Protein AF-A0A914RUJ2-F1 (afdb_monomer)

Mean predicted aligned error: 18.83 Å

Solvent-accessible surface area (backbone atoms only — not comparable to full-atom values): 8548 Å² total; per-residue (Å²): 115,78,78,38,79,86,40,56,86,74,53,63,66,69,44,47,75,70,64,69,55,82,69,97,70,78,81,88,70,91,53,103,80,60,57,89,90,53,6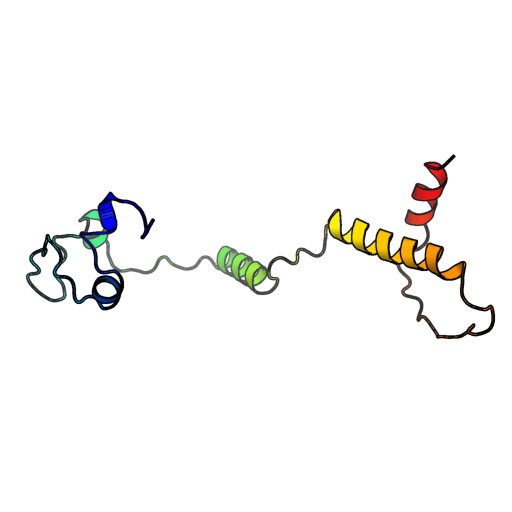4,60,80,66,71,72,46,76,96,65,78,82,79,86,56,69,69,62,49,51,55,50,50,50,48,63,74,47,59,94,56,72,92,82,63,86,47,74,65,54,53,48,51,51,47,50,56,50,49,51,55,65,61,54,64,77,78,64,75,100,76,78,85,84,75,87,76,79,80,78,85,83,81,81,65,73,68,63,60,60,56,63,72,72,74,117

pLDDT: mean 70.8, std 20.67, range [36.12, 97.12]

Foldseek 3Di:
DCPDPVNVPPDDPVCVVVVNDDDPDDDDDPDPPGCPPPDVVVVVDDPDDDDDDVVVVVVVVVCVVCPPCPPPDCDVVNVVVVVVVVVCVVVVVVDDDPPPPDDDDDDPPDDPDVVVVVVVVPPD

Radius of gyration: 31.95 Å; Cα contacts (8 Å, |Δi|>4): 15; chains: 1; bounding box: 69×37×71 Å

Sequence (124 aa):
MKTHAFFRNSIDWELLEARQVVPPYNPSVANDRDLQHFDTTFTDEAPTLTPDDPSVMEASLYSLSYGDSTPHLCTIQDAVRCWTRFVFH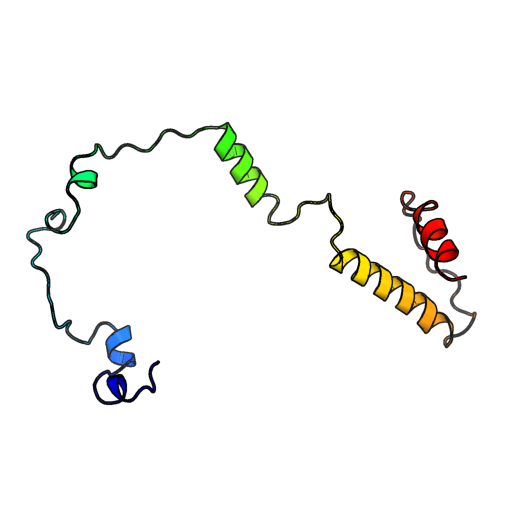LLFESHLDRRIAKARVKKVDGCNEAFMSFILLRCS

Organism: Parascaris equorum (NCBI:txid6256)

Secondary structure (DSSP, 8-state):
-TTSHHHHTT--HHHHHTT-SPPS------STT--TTS-HHHHSS---PPPP-HHHHHHHHHHHHTTT--TT---HHHHHHHHHHHHHHHHHTTSS-TT---------TTS-SHHHHHHHTT--

InterPro domains:
  IPR000961 AGC-kinase, C-terminal [PS51285] (9-124)
  IPR000961 AGC-kinase, C-terminal [SM00133] (9-68)
  IPR017892 Protein kinase, C-terminal [PF00433] (29-59)

Structure (mmCIF, N/CA/C/O backbone):
data_AF-A0A914RUJ2-F1
#
_entry.id   AF-A0A914RUJ2-F1
#
loop_
_atom_site.group_PDB
_atom_site.id
_atom_site.type_symbol
_atom_site.label_atom_id
_atom_site.label_alt_id
_atom_site.label_comp_id
_atom_site.label_asym_id
_atom_site.label_entity_id
_atom_site.label_seq_id
_atom_site.pdbx_PDB_ins_code
_atom_site.Cartn_x
_atom_site.Cartn_y
_atom_site.Cartn_z
_atom_site.occupancy
_atom_site.B_iso_or_equiv
_atom_site.auth_seq_id
_atom_site.auth_comp_id
_atom_site.auth_asym_id
_atom_site.auth_atom_id
_atom_site.pdbx_PDB_model_num
ATOM 1 N N . MET A 1 1 ? -5.641 4.398 20.407 1.00 79.06 1 MET A N 1
ATOM 2 C CA . MET A 1 1 ? -6.289 4.592 19.088 1.00 79.06 1 MET A CA 1
ATOM 3 C C . MET A 1 1 ? -7.718 4.050 19.071 1.00 79.06 1 MET A C 1
ATOM 5 O O . MET A 1 1 ? -8.621 4.865 18.962 1.00 79.06 1 MET A O 1
ATOM 9 N N . LYS A 1 2 ? -7.953 2.743 19.293 1.00 86.75 2 LYS A N 1
ATOM 10 C CA . LYS A 1 2 ? -9.311 2.144 19.312 1.00 86.75 2 LYS A CA 1
ATOM 11 C C . LYS A 1 2 ? -10.292 2.762 20.330 1.00 86.75 2 LYS A C 1
ATOM 13 O O . LYS A 1 2 ? -11.490 2.793 20.094 1.00 86.75 2 LYS A O 1
ATOM 18 N N . THR A 1 3 ? -9.781 3.284 21.447 1.00 87.19 3 THR A N 1
ATOM 19 C CA . THR A 1 3 ? -10.571 3.891 22.537 1.00 87.19 3 THR A CA 1
ATOM 20 C C . THR A 1 3 ? -10.885 5.376 22.347 1.00 87.19 3 THR A C 1
ATOM 22 O O . THR A 1 3 ? -11.615 5.950 23.157 1.00 87.19 3 THR A O 1
ATOM 25 N N . HIS A 1 4 ? -10.325 6.019 21.318 1.00 92.25 4 HIS A N 1
ATOM 26 C CA . HIS A 1 4 ? -10.536 7.443 21.077 1.00 92.25 4 HIS A CA 1
ATOM 27 C C . HIS A 1 4 ? -12.002 7.710 20.707 1.00 92.25 4 HIS A C 1
ATOM 29 O O . HIS A 1 4 ? -12.595 6.949 19.940 1.00 92.25 4 HIS A O 1
ATOM 35 N N . ALA A 1 5 ? -12.579 8.800 21.226 1.00 92.69 5 ALA A N 1
ATOM 36 C CA . ALA A 1 5 ? -14.008 9.105 21.094 1.00 92.69 5 ALA A CA 1
ATOM 37 C C . ALA A 1 5 ? -14.496 9.123 19.635 1.00 92.69 5 ALA A C 1
ATOM 39 O O . ALA A 1 5 ? -15.603 8.676 19.356 1.00 92.69 5 ALA A O 1
ATOM 40 N N . PHE A 1 6 ? -13.638 9.558 18.708 1.00 93.12 6 PHE A N 1
ATOM 41 C CA . PHE A 1 6 ? -13.923 9.565 17.270 1.00 93.12 6 PHE A CA 1
ATOM 42 C C . PHE A 1 6 ? -14.271 8.177 16.694 1.00 93.12 6 PHE A C 1
ATOM 44 O O . PHE A 1 6 ? -15.128 8.081 15.822 1.00 93.12 6 PHE A O 1
ATOM 51 N N . PHE A 1 7 ? -13.639 7.104 17.188 1.00 93.31 7 PHE A N 1
ATOM 52 C CA . PHE A 1 7 ? -13.801 5.747 16.646 1.00 93.31 7 PHE A CA 1
ATOM 53 C C . PHE A 1 7 ? -14.696 4.838 17.498 1.00 93.31 7 PHE A C 1
ATOM 55 O O . PHE A 1 7 ? -15.169 3.813 17.016 1.00 93.31 7 PHE A O 1
ATOM 62 N N . ARG A 1 8 ? -14.924 5.192 18.769 1.00 84.88 8 ARG A N 1
ATOM 63 C CA . ARG A 1 8 ? -15.552 4.310 19.767 1.00 84.88 8 ARG A CA 1
ATOM 64 C C . ARG A 1 8 ? -16.975 3.869 19.408 1.00 84.88 8 ARG A C 1
ATOM 66 O O . ARG A 1 8 ? -17.355 2.759 19.753 1.00 84.88 8 ARG A O 1
ATOM 73 N N . ASN A 1 9 ? -17.740 4.737 18.750 1.00 84.50 9 ASN A N 1
ATOM 74 C CA . ASN A 1 9 ? -19.160 4.505 18.461 1.00 84.50 9 ASN A CA 1
ATOM 75 C C . ASN A 1 9 ? -19.444 4.315 16.961 1.00 84.50 9 ASN A C 1
ATOM 77 O O . ASN A 1 9 ? -20.595 4.129 16.581 1.00 84.50 9 ASN A O 1
ATOM 81 N N . SER A 1 10 ? -18.419 4.429 16.113 1.00 87.19 10 SER A N 1
ATOM 82 C CA . SER A 1 10 ? -18.540 4.451 14.651 1.00 87.19 10 SER A CA 1
ATOM 83 C C . SER A 1 10 ? -17.870 3.257 13.973 1.00 87.19 10 SER A C 1
ATOM 85 O O . SER A 1 10 ? -18.234 2.931 12.847 1.00 87.19 10 SER A O 1
ATOM 87 N N . ILE A 1 11 ? -16.910 2.603 14.638 1.00 91.44 11 ILE A N 1
ATOM 88 C CA . ILE A 1 11 ? -16.146 1.487 14.077 1.00 91.44 11 ILE A CA 1
ATOM 89 C C . ILE A 1 11 ? -16.244 0.271 14.995 1.00 91.44 11 ILE A C 1
ATOM 91 O O . ILE A 1 11 ? 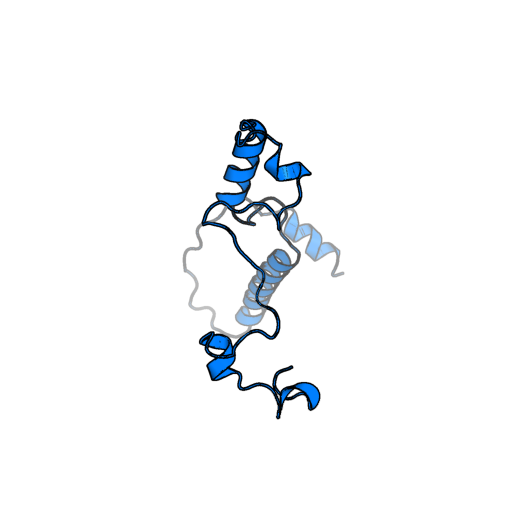-15.747 0.286 16.122 1.00 91.44 11 ILE A O 1
ATOM 95 N N . ASP A 1 12 ? -16.822 -0.804 14.466 1.00 93.62 12 ASP A N 1
ATOM 96 C CA . ASP A 1 12 ? -16.614 -2.151 14.987 1.00 93.62 12 ASP A CA 1
ATOM 97 C C . ASP A 1 12 ? -15.270 -2.679 14.464 1.00 93.62 12 ASP A C 1
ATOM 99 O O . ASP A 1 12 ? -15.071 -2.857 13.259 1.00 93.62 12 ASP A O 1
ATOM 103 N N . TRP A 1 13 ? -14.319 -2.881 15.375 1.00 92.81 13 TRP A N 1
ATOM 104 C CA . TRP A 1 13 ? -12.959 -3.280 15.021 1.00 92.81 13 TRP A CA 1
ATOM 105 C C . TRP A 1 13 ? -12.846 -4.750 14.608 1.00 92.81 13 TRP A C 1
ATOM 107 O O . TRP A 1 13 ? -11.954 -5.062 13.822 1.00 92.81 13 TRP A O 1
ATOM 117 N N . GLU A 1 14 ? -13.719 -5.629 15.110 1.00 94.38 14 GLU A N 1
ATOM 118 C CA . GLU A 1 14 ? -13.707 -7.054 14.756 1.00 94.38 14 GLU A CA 1
ATOM 119 C C . GLU A 1 14 ? -14.224 -7.239 13.326 1.00 94.38 14 GLU A C 1
ATOM 121 O O . GLU A 1 14 ? -13.591 -7.908 12.507 1.00 94.38 14 GLU A O 1
ATOM 126 N N . LEU A 1 15 ? -15.315 -6.550 12.978 1.00 95.19 15 LEU A N 1
ATOM 127 C CA . LEU A 1 15 ? -15.859 -6.562 11.618 1.00 95.19 15 LEU A CA 1
ATOM 128 C C . LEU A 1 15 ? -14.923 -5.889 10.607 1.00 95.19 15 LEU A C 1
ATOM 130 O O . LEU A 1 15 ? -14.813 -6.353 9.469 1.00 95.19 15 LEU A O 1
ATOM 134 N N . LEU A 1 16 ? -14.245 -4.804 10.999 1.00 94.50 16 LEU A N 1
ATOM 135 C CA . LEU A 1 16 ? -13.292 -4.108 10.132 1.00 94.50 16 LEU A CA 1
ATOM 136 C C . LEU A 1 16 ? -12.103 -5.010 9.771 1.00 94.50 16 LEU A C 1
ATOM 138 O O . LEU A 1 16 ? -11.731 -5.093 8.602 1.00 94.50 16 LEU A O 1
ATOM 142 N N . GLU A 1 17 ? -11.532 -5.710 10.754 1.00 95.06 17 GLU A N 1
ATOM 143 C CA . GLU A 1 17 ? -10.416 -6.640 10.545 1.00 95.06 17 GLU A CA 1
ATOM 144 C C . GLU A 1 17 ? -10.833 -7.846 9.693 1.00 95.06 17 GLU A C 1
ATOM 146 O O . GLU A 1 17 ? -10.101 -8.255 8.790 1.00 95.06 17 GLU A O 1
ATOM 151 N N . ALA A 1 18 ? -12.062 -8.335 9.883 1.00 97.12 18 ALA A N 1
ATOM 152 C CA . ALA A 1 18 ? -12.661 -9.370 9.047 1.00 97.12 18 ALA A CA 1
ATOM 153 C C . ALA A 1 18 ? -13.074 -8.887 7.638 1.00 97.12 18 ALA A C 1
ATOM 155 O O . ALA A 1 18 ? -13.637 -9.671 6.873 1.00 97.12 18 ALA A O 1
ATOM 156 N N . ARG A 1 19 ? -12.806 -7.618 7.277 1.00 95.31 19 ARG A N 1
ATOM 157 C CA . ARG A 1 19 ? -13.187 -6.976 6.000 1.00 95.31 19 ARG A CA 1
ATOM 158 C C . ARG A 1 19 ? -14.698 -7.009 5.715 1.00 95.31 19 ARG A C 1
ATOM 160 O O . ARG A 1 19 ? -15.110 -7.036 4.560 1.00 95.31 19 ARG A O 1
ATOM 167 N N . GLN A 1 20 ? -15.522 -7.001 6.763 1.00 96.44 20 GLN A N 1
ATOM 168 C CA . GLN A 1 20 ? -16.989 -7.039 6.670 1.00 96.44 20 GLN A CA 1
ATOM 169 C C . GLN A 1 20 ? -17.633 -5.645 6.693 1.00 96.44 20 GLN A C 1
ATOM 171 O O . GLN A 1 20 ? -18.826 -5.505 6.435 1.00 96.44 20 GLN A O 1
ATOM 176 N N . VAL A 1 21 ? -16.855 -4.601 6.983 1.00 94.44 21 VAL A N 1
ATOM 177 C CA . VAL A 1 21 ? -17.303 -3.208 6.881 1.00 94.44 21 VAL A CA 1
ATOM 178 C C . VAL A 1 21 ? -17.148 -2.741 5.434 1.00 94.44 21 VAL A C 1
ATOM 180 O O . VAL A 1 21 ? -16.048 -2.768 4.884 1.00 94.44 21 VAL A O 1
ATOM 183 N N . VAL A 1 22 ? -18.246 -2.295 4.819 1.00 93.75 22 VAL A N 1
ATOM 184 C CA . VAL A 1 22 ? -18.239 -1.763 3.447 1.00 93.75 22 VAL A CA 1
ATOM 185 C C . VAL A 1 22 ? -17.415 -0.469 3.405 1.00 93.75 22 VAL A C 1
ATOM 187 O O . VAL A 1 22 ? -17.695 0.447 4.185 1.00 93.75 22 VAL A O 1
ATOM 190 N N . PRO A 1 23 ? -16.409 -0.356 2.517 1.00 94.06 23 PRO A N 1
ATOM 191 C CA . PRO A 1 23 ? -15.623 0.861 2.410 1.00 94.06 23 PRO A CA 1
ATOM 192 C C . PRO A 1 23 ? -16.490 2.008 1.861 1.00 94.06 23 PRO A C 1
ATOM 194 O O . PRO A 1 23 ? -17.313 1.791 0.971 1.00 94.06 23 PRO A O 1
ATOM 197 N N . PRO A 1 24 ? -16.295 3.249 2.338 1.00 94.00 24 PRO A N 1
ATOM 198 C CA . PRO A 1 24 ? -17.069 4.406 1.881 1.00 94.00 24 PRO A CA 1
ATOM 199 C C . PRO A 1 24 ? -16.787 4.780 0.418 1.00 94.00 24 PRO A C 1
ATOM 201 O O . PRO A 1 24 ? -17.578 5.485 -0.204 1.00 94.00 24 PRO A O 1
ATOM 204 N N . TYR A 1 25 ? -15.663 4.318 -0.130 1.00 95.75 25 TYR A N 1
ATOM 205 C CA . TYR A 1 25 ? -15.278 4.500 -1.519 1.00 95.75 25 TYR A CA 1
ATOM 206 C C . TYR A 1 25 ? -14.908 3.148 -2.123 1.00 95.75 25 TYR A C 1
ATOM 208 O O . TYR A 1 25 ? -14.096 2.415 -1.558 1.00 95.75 25 TYR A O 1
ATOM 216 N N . ASN A 1 26 ? -15.506 2.839 -3.273 1.00 93.12 26 ASN A N 1
ATOM 217 C CA . ASN A 1 26 ? -15.209 1.650 -4.057 1.00 93.12 26 ASN A CA 1
ATOM 218 C C . ASN A 1 26 ? -14.675 2.091 -5.431 1.00 93.12 26 ASN A C 1
ATOM 220 O O . ASN A 1 26 ? -15.477 2.533 -6.259 1.00 93.12 26 ASN A O 1
ATOM 224 N N . PRO A 1 27 ? -13.352 2.047 -5.673 1.00 93.19 27 PRO A N 1
ATOM 225 C CA . PRO A 1 27 ? -12.792 2.433 -6.962 1.00 93.19 27 PRO A CA 1
ATOM 226 C C . PRO A 1 27 ? -13.305 1.501 -8.065 1.00 93.19 27 PRO A C 1
ATOM 228 O O . PRO A 1 27 ? -13.373 0.286 -7.889 1.00 93.19 27 PRO A O 1
ATOM 231 N N . SER A 1 28 ? -13.659 2.064 -9.221 1.00 92.88 28 SER A N 1
ATOM 232 C CA . SER A 1 28 ? -14.017 1.263 -10.392 1.00 92.88 28 SER A CA 1
ATOM 233 C C . SER A 1 28 ? -12.796 0.499 -10.893 1.00 92.88 28 SER A C 1
ATOM 235 O O . SER A 1 28 ? -11.720 1.083 -10.999 1.00 92.88 28 SER A O 1
ATOM 237 N N . VAL A 1 29 ? -12.969 -0.773 -11.239 1.00 93.88 29 VAL A N 1
ATOM 238 C CA . VAL A 1 29 ? -11.933 -1.609 -11.857 1.00 93.88 29 VAL A CA 1
ATOM 239 C C . VAL A 1 29 ? -12.541 -2.239 -13.101 1.00 93.88 29 VAL A C 1
ATOM 241 O O . VAL A 1 29 ? -13.589 -2.879 -13.015 1.00 93.88 29 VAL A O 1
ATOM 244 N N . ALA A 1 30 ? -11.935 -2.012 -14.264 1.00 92.56 30 ALA A N 1
ATOM 245 C CA . ALA A 1 30 ? -12.476 -2.493 -15.535 1.00 92.56 30 ALA A CA 1
ATOM 246 C C . ALA A 1 30 ? -12.226 -3.995 -15.756 1.00 92.56 30 ALA A C 1
ATOM 248 O O . ALA A 1 30 ? -13.071 -4.687 -16.322 1.00 92.56 30 ALA A O 1
ATOM 249 N N . ASN A 1 31 ? -11.056 -4.493 -15.346 1.00 93.12 31 ASN A N 1
ATOM 250 C CA . ASN A 1 31 ? -10.643 -5.894 -15.452 1.00 93.12 31 ASN A CA 1
ATOM 251 C C . ASN A 1 31 ? -9.465 -6.198 -14.501 1.00 93.12 31 ASN A C 1
ATOM 253 O O . ASN A 1 31 ? -8.910 -5.291 -13.886 1.00 93.12 31 ASN A O 1
ATOM 257 N N . ASP A 1 32 ? -9.045 -7.464 -14.423 1.00 93.31 32 ASP A N 1
ATOM 258 C CA . ASP A 1 32 ? -7.966 -7.925 -13.528 1.00 93.31 32 ASP A CA 1
ATOM 259 C C . ASP A 1 32 ? -6.577 -7.320 -13.822 1.00 93.31 32 ASP A C 1
ATOM 261 O O . ASP A 1 32 ? -5.646 -7.489 -13.037 1.00 93.31 32 ASP A O 1
ATOM 265 N N . ARG A 1 33 ? -6.411 -6.641 -14.963 1.00 91.25 33 ARG A N 1
ATOM 266 C CA . ARG A 1 33 ? -5.183 -5.950 -15.382 1.00 91.25 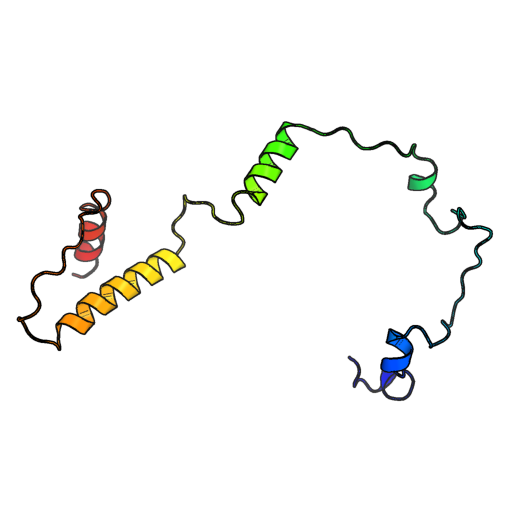33 ARG A CA 1
ATOM 267 C C . ARG A 1 33 ? -5.395 -4.445 -15.553 1.00 91.25 33 ARG A C 1
ATOM 269 O O . ARG A 1 33 ? -4.684 -3.815 -16.329 1.00 91.25 33 ARG A O 1
ATOM 276 N N . ASP A 1 34 ? -6.388 -3.877 -14.879 1.00 92.62 34 ASP A N 1
ATOM 277 C CA . ASP A 1 34 ? -6.651 -2.446 -14.936 1.00 92.62 34 ASP A CA 1
ATOM 278 C C . ASP A 1 34 ? -5.506 -1.657 -14.285 1.00 92.62 34 ASP A C 1
ATOM 280 O O . ASP A 1 34 ? -5.175 -1.858 -13.114 1.00 92.62 34 ASP A O 1
ATOM 284 N N . LEU A 1 35 ? -4.903 -0.758 -15.064 1.00 93.88 35 LEU A N 1
ATOM 285 C CA . LEU A 1 35 ? -3.773 0.070 -14.652 1.00 93.88 35 LEU A CA 1
ATOM 286 C C . LEU A 1 35 ? -4.171 1.531 -14.384 1.00 93.88 35 LEU A C 1
ATOM 288 O O . LEU A 1 35 ? -3.312 2.337 -14.051 1.00 93.88 35 LEU A O 1
ATOM 292 N N . GLN A 1 36 ? -5.458 1.891 -14.482 1.00 92.81 36 GLN A N 1
ATOM 293 C CA . GLN A 1 36 ? -5.905 3.293 -14.430 1.00 92.81 36 GLN A CA 1
ATOM 294 C C . GLN A 1 36 ? -5.638 4.015 -13.097 1.00 92.81 36 GLN A C 1
ATOM 296 O O . GLN A 1 36 ? -5.644 5.242 -13.054 1.00 92.81 36 GLN A O 1
ATOM 301 N N . HIS A 1 37 ? -5.428 3.260 -12.013 1.00 92.69 37 HIS A N 1
ATOM 302 C CA . HIS A 1 37 ? -5.112 3.792 -10.679 1.00 92.69 37 HIS A CA 1
ATOM 303 C C . HIS A 1 37 ? -3.616 3.705 -10.334 1.00 92.69 37 HIS A C 1
ATOM 305 O O . HIS A 1 37 ? -3.235 4.020 -9.206 1.00 92.69 37 HIS A O 1
ATOM 311 N N . PHE A 1 38 ? -2.775 3.261 -11.273 1.00 94.12 38 PHE A N 1
ATOM 312 C CA . PHE A 1 38 ? -1.318 3.253 -11.149 1.00 94.12 38 PHE A CA 1
ATOM 313 C C . PHE A 1 38 ? -0.722 4.468 -11.869 1.00 94.12 38 PHE A C 1
ATOM 315 O O . PHE A 1 38 ? -1.289 4.974 -12.835 1.00 94.12 38 PHE A O 1
ATOM 322 N N . ASP A 1 39 ? 0.426 4.948 -11.391 1.00 95.19 39 ASP A N 1
ATOM 323 C CA . ASP A 1 39 ? 1.157 6.024 -12.062 1.00 95.19 39 ASP A CA 1
ATOM 324 C C . ASP A 1 39 ? 1.743 5.507 -13.384 1.00 95.19 39 ASP A C 1
ATOM 326 O O . ASP A 1 39 ? 2.410 4.466 -13.417 1.00 95.19 39 ASP A O 1
ATOM 330 N N . THR A 1 40 ? 1.501 6.253 -14.464 1.00 94.56 40 THR A N 1
ATOM 331 C CA . THR A 1 40 ? 1.925 5.896 -15.821 1.00 94.56 40 THR A CA 1
ATOM 332 C C . THR A 1 40 ? 3.434 5.732 -15.942 1.00 94.56 40 THR A C 1
ATOM 334 O O . THR A 1 40 ? 3.902 4.927 -16.740 1.00 94.56 40 THR A O 1
ATOM 337 N N . THR A 1 41 ? 4.200 6.428 -15.095 1.00 92.62 41 THR A N 1
ATOM 338 C CA . THR A 1 41 ? 5.664 6.321 -15.041 1.00 92.62 41 THR A CA 1
ATOM 339 C C . THR A 1 41 ? 6.118 4.872 -14.859 1.00 92.62 41 THR A C 1
ATOM 341 O O . THR A 1 41 ? 7.096 4.468 -15.468 1.00 92.62 41 THR A O 1
ATOM 344 N N . PHE A 1 42 ? 5.384 4.062 -14.088 1.00 92.25 42 PHE A N 1
ATOM 345 C CA . PHE A 1 42 ? 5.730 2.653 -13.871 1.00 92.25 42 PHE A CA 1
ATOM 346 C C . PHE A 1 42 ? 5.065 1.704 -14.869 1.00 92.25 42 PHE A C 1
ATOM 348 O O . PHE A 1 42 ? 5.601 0.634 -15.140 1.00 92.25 42 PHE A O 1
ATOM 355 N N . THR A 1 43 ? 3.884 2.046 -15.390 1.00 93.00 43 THR A N 1
ATOM 356 C CA . THR A 1 43 ? 3.152 1.158 -16.310 1.00 93.00 43 THR A CA 1
ATOM 357 C C . THR A 1 43 ? 3.702 1.199 -17.730 1.00 93.00 43 THR A C 1
ATOM 359 O O . THR A 1 43 ? 3.532 0.231 -18.468 1.00 93.00 43 THR A O 1
ATOM 362 N N . ASP A 1 44 ? 4.340 2.310 -18.105 1.00 92.31 44 ASP A N 1
ATOM 363 C CA . ASP A 1 44 ? 4.964 2.501 -19.416 1.00 92.31 44 ASP A CA 1
ATOM 364 C C . ASP A 1 44 ? 6.379 1.902 -19.476 1.00 92.31 44 ASP A C 1
ATOM 366 O O . ASP A 1 44 ? 6.896 1.615 -20.560 1.00 92.31 44 ASP A O 1
ATOM 370 N N . GLU A 1 45 ? 7.012 1.693 -18.318 1.00 90.75 45 GLU A N 1
ATOM 371 C CA . GLU A 1 45 ? 8.304 1.023 -18.218 1.00 90.75 45 GLU A CA 1
ATOM 372 C C . GLU A 1 45 ? 8.183 -0.471 -18.551 1.00 90.75 45 GLU A C 1
ATOM 374 O O . GLU A 1 45 ? 7.225 -1.161 -18.195 1.00 90.75 45 GLU A O 1
ATOM 379 N N . ALA A 1 46 ? 9.193 -1.001 -19.246 1.00 90.69 46 ALA A N 1
ATOM 380 C CA . ALA A 1 46 ? 9.239 -2.426 -19.533 1.00 90.69 46 ALA A CA 1
ATOM 381 C C . ALA A 1 46 ? 9.389 -3.214 -18.216 1.00 90.69 46 ALA A C 1
ATOM 383 O O . ALA A 1 46 ? 10.234 -2.853 -17.394 1.00 90.69 46 ALA A O 1
ATOM 384 N N . PRO A 1 47 ? 8.646 -4.322 -18.017 1.00 90.38 47 PRO A N 1
ATOM 385 C CA . PRO A 1 47 ? 8.734 -5.144 -16.812 1.00 90.38 47 PRO A CA 1
ATOM 386 C C . PRO A 1 47 ? 10.001 -6.009 -16.851 1.00 90.38 47 PRO A C 1
ATOM 388 O O . PRO A 1 47 ? 9.958 -7.231 -16.997 1.00 90.38 47 PRO A O 1
ATOM 391 N N . THR A 1 48 ? 11.153 -5.359 -16.777 1.00 92.25 48 THR A N 1
ATOM 392 C CA . THR A 1 48 ? 12.470 -5.985 -16.758 1.00 92.25 48 THR A CA 1
ATOM 393 C C . THR A 1 48 ? 13.056 -5.878 -15.366 1.00 92.25 48 THR A C 1
ATOM 395 O O . THR A 1 48 ? 12.969 -4.833 -14.728 1.00 92.25 48 THR A O 1
ATOM 398 N N . LEU A 1 49 ? 13.677 -6.957 -14.899 1.00 88.06 49 LEU A N 1
ATOM 399 C CA . LEU A 1 49 ? 14.424 -6.922 -13.651 1.00 88.06 49 LEU A CA 1
ATOM 400 C C . LEU A 1 49 ? 15.689 -6.086 -13.844 1.00 88.06 49 LEU A C 1
ATOM 402 O O . LEU A 1 49 ? 16.382 -6.231 -14.855 1.00 88.06 49 LEU A O 1
ATOM 406 N N . THR A 1 50 ? 16.002 -5.243 -12.863 1.00 89.19 50 THR A N 1
ATOM 407 C CA . THR A 1 50 ? 17.322 -4.618 -12.777 1.00 89.19 50 THR A CA 1
ATOM 408 C C . THR A 1 50 ? 18.370 -5.734 -12.711 1.00 89.19 50 THR A C 1
ATOM 410 O O . THR A 1 50 ? 18.226 -6.621 -11.868 1.00 89.19 50 THR A O 1
ATOM 413 N N . PRO A 1 51 ? 19.384 -5.749 -13.594 1.00 89.38 51 PRO A N 1
ATOM 414 C CA . PRO A 1 51 ? 20.416 -6.778 -13.562 1.00 89.38 51 PRO A CA 1
ATOM 415 C C . PRO A 1 51 ? 21.198 -6.721 -12.247 1.00 89.38 51 PRO A C 1
ATOM 417 O O . PRO A 1 51 ? 21.478 -5.637 -11.731 1.00 89.38 51 PRO A O 1
ATOM 420 N N . ASP A 1 52 ? 21.567 -7.890 -11.727 1.00 86.50 52 ASP A N 1
ATOM 421 C CA . ASP A 1 52 ? 22.280 -7.995 -10.457 1.00 86.50 52 ASP A CA 1
ATOM 422 C C . ASP A 1 52 ? 23.727 -7.486 -10.567 1.00 86.50 52 ASP A C 1
ATOM 424 O O . ASP A 1 52 ? 24.465 -7.862 -11.483 1.00 86.50 52 ASP A O 1
ATOM 428 N N . ASP A 1 53 ? 24.167 -6.690 -9.586 1.00 88.44 53 ASP A N 1
ATOM 429 C CA . ASP A 1 53 ? 25.586 -6.385 -9.383 1.00 88.44 53 ASP A CA 1
ATOM 430 C C . ASP A 1 53 ? 26.189 -7.421 -8.414 1.00 88.44 53 ASP A C 1
ATOM 432 O O . ASP A 1 53 ? 25.828 -7.436 -7.227 1.00 88.44 53 ASP A O 1
ATOM 436 N N . PRO A 1 54 ? 27.115 -8.287 -8.872 1.00 84.00 54 PRO A N 1
ATOM 437 C CA . PRO A 1 54 ? 27.671 -9.352 -8.042 1.00 84.00 54 PRO A CA 1
ATOM 438 C C . PRO A 1 54 ? 28.373 -8.823 -6.783 1.00 84.00 54 PRO A C 1
ATOM 440 O O . PRO A 1 54 ? 28.346 -9.495 -5.753 1.00 84.00 54 PRO A O 1
ATOM 443 N N . SER A 1 55 ? 28.942 -7.613 -6.824 1.00 81.00 55 SER A N 1
ATOM 444 C CA . SER A 1 55 ? 29.647 -7.017 -5.682 1.00 81.00 55 SER A CA 1
ATOM 445 C C . SER A 1 55 ? 28.697 -6.592 -4.556 1.00 81.00 55 SER A C 1
ATOM 447 O O . SER A 1 55 ? 28.985 -6.787 -3.373 1.00 81.00 55 SER A O 1
ATOM 449 N N . VAL A 1 56 ? 27.522 -6.071 -4.918 1.00 82.69 56 VAL A N 1
ATOM 450 C CA . VAL A 1 56 ? 26.474 -5.658 -3.973 1.00 82.69 56 VAL A CA 1
ATOM 451 C C . VAL A 1 56 ? 25.776 -6.877 -3.379 1.00 82.69 56 VAL A C 1
ATOM 453 O O . VAL A 1 56 ? 25.455 -6.896 -2.186 1.00 82.69 56 VAL A O 1
ATOM 456 N N . MET A 1 57 ? 25.573 -7.918 -4.190 1.00 81.06 57 MET A N 1
ATOM 457 C CA . MET A 1 57 ? 25.004 -9.178 -3.723 1.00 81.06 57 MET A CA 1
ATOM 458 C C . MET A 1 57 ? 25.924 -9.887 -2.733 1.00 81.06 57 MET A C 1
ATOM 460 O O . MET A 1 57 ? 25.448 -10.342 -1.696 1.00 81.06 57 MET A O 1
ATOM 464 N N . GLU A 1 58 ? 27.231 -9.941 -2.999 1.00 80.19 58 GLU A N 1
ATOM 465 C CA . GLU A 1 58 ? 28.209 -10.539 -2.085 1.00 80.19 58 GLU A CA 1
ATOM 466 C C . GLU A 1 58 ? 28.256 -9.797 -0.744 1.00 80.19 58 GLU A C 1
ATOM 468 O O . GLU A 1 58 ? 28.179 -10.428 0.310 1.00 80.19 58 GLU A O 1
ATOM 473 N N . ALA A 1 59 ? 28.281 -8.461 -0.766 1.00 77.56 59 ALA A N 1
ATOM 474 C CA . ALA A 1 59 ? 28.243 -7.646 0.448 1.00 77.56 59 ALA A CA 1
ATOM 475 C C . ALA A 1 59 ? 26.952 -7.861 1.260 1.00 77.56 59 ALA A C 1
ATOM 477 O O . ALA A 1 59 ? 26.989 -7.974 2.489 1.00 77.56 59 ALA A O 1
ATOM 478 N N . SER A 1 60 ? 25.811 -7.959 0.576 1.00 77.81 60 SER A N 1
ATOM 479 C CA . SER A 1 60 ? 24.509 -8.185 1.211 1.00 77.81 60 SER A CA 1
ATOM 480 C C . SER A 1 60 ? 24.400 -9.597 1.792 1.00 77.81 60 SER A C 1
ATOM 482 O O . SER A 1 60 ? 23.964 -9.765 2.929 1.00 77.81 60 SER A O 1
ATOM 484 N N . LEU A 1 61 ? 24.852 -10.617 1.055 1.00 77.25 61 LEU A N 1
ATOM 485 C CA . LEU A 1 61 ? 24.904 -12.007 1.514 1.00 77.25 61 LEU A CA 1
ATOM 486 C C . LEU A 1 61 ? 25.847 -12.168 2.701 1.00 77.25 61 LEU A C 1
ATOM 488 O O . LEU A 1 61 ? 25.480 -12.832 3.664 1.00 77.25 61 LEU A O 1
ATOM 492 N N . TYR A 1 62 ? 27.007 -11.515 2.671 1.00 67.88 62 TYR A N 1
ATOM 493 C CA . TYR A 1 62 ? 27.930 -11.466 3.798 1.00 67.88 62 TYR A CA 1
ATOM 494 C C . TYR A 1 62 ? 27.266 -10.820 5.025 1.00 67.88 62 TYR A C 1
ATOM 496 O O . TYR A 1 62 ? 27.296 -11.381 6.117 1.00 67.88 62 TYR A O 1
ATOM 504 N N . SER A 1 63 ? 26.580 -9.685 4.865 1.00 70.94 63 SER A N 1
ATOM 505 C CA . SER A 1 63 ? 25.880 -9.029 5.979 1.00 70.94 63 SER A CA 1
ATOM 506 C C . SER A 1 63 ? 24.723 -9.859 6.551 1.00 70.94 63 SER A C 1
ATOM 508 O O . SER A 1 63 ? 24.448 -9.772 7.746 1.00 70.94 63 SER A O 1
ATOM 510 N N . LEU A 1 64 ? 24.029 -10.640 5.720 1.00 74.25 64 LEU A N 1
ATOM 511 C CA . LEU A 1 64 ? 22.932 -11.511 6.149 1.00 74.25 64 LEU A CA 1
ATOM 512 C C . LEU A 1 64 ? 23.442 -12.828 6.752 1.00 74.25 64 LEU A C 1
ATOM 514 O O . LEU A 1 64 ? 22.835 -13.343 7.689 1.00 74.25 64 LEU A O 1
ATOM 518 N N . SER A 1 65 ? 24.562 -13.367 6.255 1.00 69.06 65 SER A N 1
ATOM 519 C CA . SER A 1 65 ? 25.195 -14.573 6.802 1.00 69.06 65 SER A CA 1
ATOM 520 C C . SER A 1 65 ? 25.895 -14.299 8.131 1.00 69.06 65 SER A C 1
ATOM 522 O O . SER A 1 65 ? 25.882 -15.142 9.024 1.00 69.06 65 SER A O 1
ATOM 524 N N . TYR A 1 66 ? 26.480 -13.110 8.275 1.00 57.59 66 TYR A N 1
ATOM 525 C CA . TYR A 1 66 ? 27.096 -12.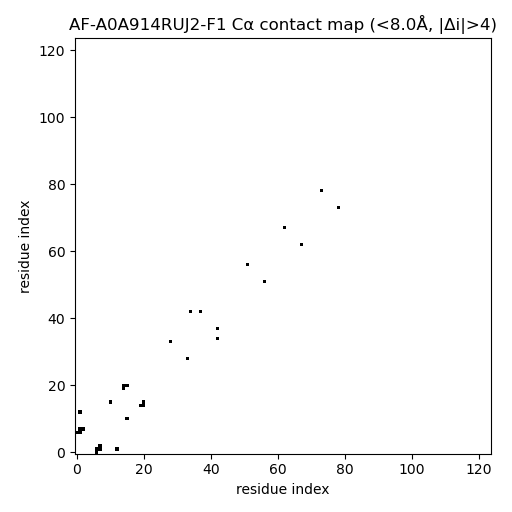608 9.499 1.00 57.59 66 TYR A CA 1
ATOM 526 C C . TYR A 1 66 ? 26.175 -11.580 10.160 1.00 57.59 66 TYR A C 1
ATOM 528 O O . TYR A 1 66 ? 26.578 -10.445 10.406 1.00 57.59 66 TYR A O 1
ATOM 536 N N . GLY A 1 67 ? 24.920 -11.963 10.412 1.00 53.66 67 GLY A N 1
ATOM 537 C CA . GLY A 1 67 ? 23.923 -11.085 11.023 1.00 53.66 67 GLY A CA 1
ATOM 538 C C . GLY A 1 67 ? 24.484 -10.326 12.229 1.00 53.66 67 GLY A C 1
ATOM 539 O O . GLY A 1 67 ? 24.938 -10.949 13.186 1.00 53.66 67 GLY A O 1
ATOM 540 N N . ASP A 1 68 ? 24.498 -8.993 12.132 1.00 53.47 68 ASP A N 1
ATOM 541 C CA . ASP A 1 68 ? 24.817 -7.990 13.169 1.00 53.47 68 ASP A CA 1
ATOM 542 C C . ASP A 1 68 ? 25.993 -8.308 14.119 1.00 53.47 68 ASP A C 1
ATOM 544 O O . ASP A 1 68 ? 26.093 -7.809 15.238 1.00 53.47 68 ASP A O 1
ATOM 548 N N . SER A 1 69 ? 26.916 -9.158 13.676 1.00 55.47 69 SER A N 1
ATOM 549 C CA . SER A 1 69 ? 28.052 -9.628 14.458 1.00 55.47 69 SER A CA 1
ATOM 550 C C . SER A 1 69 ? 29.304 -9.203 13.727 1.00 55.47 69 SER A C 1
ATOM 552 O O . SER A 1 69 ? 30.012 -10.024 13.153 1.00 55.47 69 SER A O 1
ATOM 554 N N . THR A 1 70 ? 29.567 -7.897 13.717 1.00 47.91 70 THR A N 1
ATOM 555 C CA . THR A 1 70 ? 30.896 -7.385 13.381 1.00 47.91 70 THR A CA 1
ATOM 556 C C . THR A 1 70 ? 31.854 -7.817 14.499 1.00 47.91 70 THR A C 1
ATOM 558 O O . THR A 1 70 ? 31.787 -7.287 15.608 1.00 47.91 70 THR A O 1
ATOM 561 N N . PRO A 1 71 ? 32.768 -8.781 14.287 1.00 53.47 71 PRO A N 1
ATOM 562 C CA . PRO A 1 71 ? 33.615 -9.285 15.355 1.00 53.47 71 PRO A CA 1
ATOM 563 C C . PRO A 1 71 ? 34.926 -8.493 15.392 1.00 53.47 71 PRO A C 1
ATOM 565 O O . PRO A 1 71 ? 35.999 -9.086 15.396 1.00 53.47 71 PRO A O 1
ATOM 568 N N . HIS A 1 72 ? 34.861 -7.155 15.365 1.00 51.12 72 HIS A N 1
ATOM 569 C CA . HIS A 1 72 ? 36.078 -6.333 15.427 1.00 51.12 72 HIS A CA 1
ATOM 570 C C . HIS A 1 72 ? 35.993 -4.998 16.178 1.00 51.12 72 HIS A C 1
ATOM 572 O O . HIS A 1 72 ? 36.986 -4.274 16.224 1.00 51.12 72 HIS A O 1
ATOM 578 N N . LEU A 1 73 ? 34.894 -4.708 16.877 1.00 52.72 73 LEU A N 1
ATOM 579 C CA . LEU A 1 73 ? 34.911 -3.746 17.979 1.00 52.72 73 LEU A CA 1
ATOM 580 C C . LEU A 1 73 ? 34.173 -4.358 19.166 1.00 52.72 73 LEU A C 1
ATOM 582 O O . LEU A 1 73 ? 32.958 -4.521 19.125 1.00 52.72 73 LEU A O 1
ATOM 586 N N . CYS A 1 74 ? 34.895 -4.700 20.233 1.00 51.38 74 CYS A N 1
ATOM 587 C CA . CYS A 1 74 ? 34.248 -4.961 21.512 1.00 51.38 74 CYS A CA 1
ATOM 588 C C . CYS A 1 74 ? 33.451 -3.708 21.904 1.00 51.38 74 CYS A C 1
ATOM 590 O O . CYS A 1 74 ? 34.000 -2.609 22.005 1.00 51.38 74 CYS A O 1
ATOM 592 N N . THR A 1 75 ? 32.139 -3.841 22.070 1.00 60.00 75 THR A N 1
ATOM 593 C CA . THR A 1 75 ? 31.313 -2.702 22.479 1.00 60.00 75 THR A CA 1
ATOM 594 C C . THR A 1 75 ? 31.491 -2.447 23.977 1.00 60.00 75 THR A C 1
ATOM 596 O O . THR A 1 75 ? 31.950 -3.313 24.728 1.00 60.00 75 THR A O 1
ATOM 599 N N . ILE A 1 76 ? 31.082 -1.267 24.458 1.00 57.75 76 ILE A N 1
ATOM 600 C CA . ILE A 1 76 ? 31.066 -0.953 25.900 1.00 57.75 76 ILE A CA 1
ATOM 601 C C . ILE A 1 76 ? 30.291 -2.029 26.682 1.00 57.75 76 ILE A C 1
ATOM 603 O O . ILE A 1 76 ? 30.649 -2.343 27.812 1.00 57.75 76 ILE A O 1
ATOM 607 N N . GLN A 1 77 ? 29.281 -2.661 26.078 1.00 53.56 77 GLN A N 1
ATOM 608 C CA . GLN A 1 77 ? 28.521 -3.740 26.709 1.00 53.56 77 GLN A CA 1
ATOM 609 C C . GLN A 1 77 ? 29.340 -5.026 26.890 1.00 53.56 77 GLN A C 1
ATOM 611 O O . GLN A 1 77 ? 29.201 -5.681 27.923 1.00 53.56 77 GLN A O 1
ATOM 616 N N . ASP A 1 78 ? 30.238 -5.360 25.960 1.00 58.53 78 ASP A N 1
ATOM 617 C CA . ASP A 1 78 ? 31.144 -6.508 26.100 1.00 58.53 78 ASP A CA 1
ATOM 618 C C . ASP A 1 78 ? 32.229 -6.241 27.145 1.00 58.53 78 ASP A C 1
ATOM 620 O O . ASP A 1 78 ? 32.540 -7.112 27.961 1.00 58.53 78 ASP A O 1
ATOM 624 N N . ALA A 1 79 ? 32.730 -5.004 27.204 1.00 59.72 79 ALA A N 1
ATOM 625 C CA . ALA A 1 79 ? 33.621 -4.558 28.270 1.00 59.72 79 ALA A CA 1
ATOM 626 C C . ALA A 1 79 ? 32.932 -4.602 29.648 1.00 59.72 79 ALA A C 1
ATOM 628 O O . ALA A 1 79 ? 33.518 -5.093 30.612 1.00 59.72 79 ALA A O 1
ATOM 629 N N . VAL A 1 80 ? 31.667 -4.175 29.745 1.00 64.81 80 VAL A N 1
ATOM 630 C CA . VAL A 1 80 ? 30.865 -4.230 30.980 1.00 64.81 80 VAL A CA 1
ATOM 631 C C . VAL A 1 80 ? 30.551 -5.671 31.378 1.00 64.81 80 VAL A C 1
ATOM 633 O O . VAL A 1 80 ? 30.596 -5.993 32.564 1.00 64.81 80 VAL A O 1
ATOM 636 N N . ARG A 1 81 ? 30.284 -6.568 30.422 1.00 64.75 81 ARG A N 1
ATOM 637 C CA . ARG A 1 81 ? 30.050 -7.997 30.686 1.00 64.75 81 ARG A CA 1
ATOM 638 C C . ARG A 1 81 ? 31.319 -8.698 31.183 1.00 64.75 81 ARG A C 1
ATOM 640 O O . ARG A 1 81 ? 31.256 -9.488 32.124 1.00 64.75 81 ARG A O 1
ATOM 647 N N . CYS A 1 82 ? 32.479 -8.381 30.610 1.00 61.03 82 CYS A N 1
ATOM 648 C CA . CYS A 1 82 ? 33.767 -8.870 31.106 1.00 61.03 82 CYS A CA 1
ATOM 649 C C . CYS A 1 82 ? 34.122 -8.274 32.474 1.00 61.03 82 CYS A C 1
ATOM 651 O O . CYS A 1 82 ? 34.557 -9.014 33.354 1.00 61.03 82 CYS A O 1
ATOM 653 N N . TRP A 1 83 ? 33.878 -6.978 32.695 1.00 62.50 83 TRP A N 1
ATOM 654 C CA . TRP A 1 83 ? 34.117 -6.325 33.982 1.00 62.50 83 TRP A CA 1
ATOM 655 C C . TRP A 1 83 ? 33.203 -6.874 35.071 1.00 62.50 83 TRP A C 1
ATOM 657 O O . TRP A 1 83 ? 33.689 -7.233 36.131 1.00 62.50 83 TRP A O 1
ATOM 667 N N . THR A 1 84 ? 31.909 -7.058 34.808 1.00 64.62 84 THR A N 1
ATOM 668 C CA . THR A 1 84 ? 30.998 -7.697 35.769 1.00 64.62 84 THR A CA 1
ATOM 669 C C . THR A 1 84 ? 31.405 -9.134 36.059 1.00 64.62 84 THR A C 1
ATOM 671 O O . THR A 1 84 ? 31.403 -9.511 37.221 1.00 64.62 84 THR A O 1
ATOM 674 N N . ARG A 1 85 ? 31.848 -9.922 35.069 1.00 66.19 85 ARG A N 1
ATOM 675 C CA . ARG A 1 85 ? 32.358 -11.286 35.303 1.00 66.19 85 ARG A CA 1
ATOM 676 C C . ARG A 1 85 ? 33.673 -11.312 36.095 1.00 66.19 85 ARG A C 1
ATOM 678 O O . ARG A 1 85 ? 33.862 -12.208 36.913 1.00 66.19 85 ARG A O 1
ATOM 685 N N . PHE A 1 86 ? 34.549 -10.332 35.892 1.00 65.44 86 PHE A N 1
ATOM 686 C CA . PHE A 1 86 ? 35.795 -10.163 36.645 1.00 65.44 86 PHE A CA 1
ATOM 687 C C . PHE A 1 86 ? 35.541 -9.679 38.082 1.00 65.44 86 PHE A C 1
ATOM 689 O O . PHE A 1 86 ? 36.057 -10.255 39.036 1.00 65.44 86 PHE A O 1
ATOM 696 N N . VAL A 1 87 ? 34.667 -8.685 38.249 1.00 66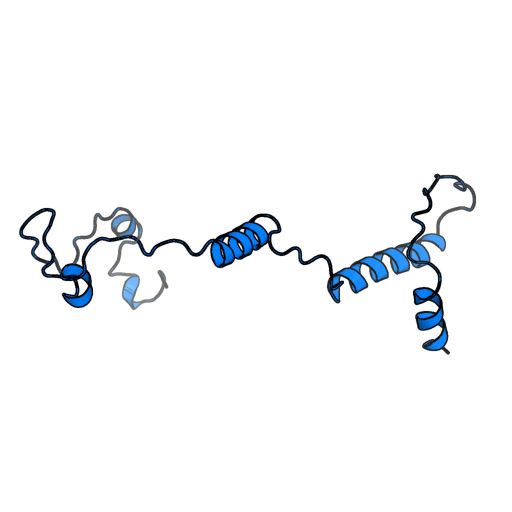.06 87 VAL A N 1
ATOM 697 C CA . VAL A 1 87 ? 34.211 -8.150 39.540 1.00 66.06 87 VAL A CA 1
ATOM 698 C C . VAL A 1 87 ? 33.464 -9.219 40.334 1.00 66.06 87 VAL A C 1
ATOM 700 O O . VAL A 1 87 ? 33.690 -9.335 41.531 1.00 66.06 87 VAL A O 1
ATOM 703 N N . PHE A 1 88 ? 32.650 -10.061 39.689 1.00 57.12 88 PHE A N 1
ATOM 704 C CA . PHE A 1 88 ? 31.993 -11.191 40.351 1.00 57.12 88 PHE A CA 1
ATOM 705 C C . PHE A 1 88 ? 33.012 -12.221 40.855 1.00 57.12 88 PHE A C 1
ATOM 707 O O . PHE A 1 88 ? 32.838 -12.762 41.939 1.00 57.12 88 PHE A O 1
ATOM 714 N N . HIS A 1 89 ? 34.108 -12.450 40.126 1.00 54.16 89 HIS A N 1
ATOM 715 C CA . HIS A 1 89 ? 35.190 -13.327 40.582 1.00 54.16 89 HIS A CA 1
ATOM 716 C C . HIS A 1 89 ? 35.951 -12.744 41.784 1.00 54.16 89 HIS A C 1
ATOM 718 O O . HIS A 1 89 ? 36.256 -13.477 42.720 1.00 54.16 89 HIS A O 1
ATOM 724 N N . LEU A 1 90 ? 36.197 -11.429 41.792 1.00 54.75 90 LEU A N 1
ATOM 725 C CA . LEU A 1 90 ? 36.869 -10.741 42.900 1.00 54.75 90 LEU A CA 1
ATOM 726 C C . LEU A 1 90 ? 35.981 -10.581 44.145 1.00 54.75 90 LEU A C 1
ATOM 728 O O . LEU A 1 90 ? 36.482 -10.645 45.264 1.00 54.75 90 LEU A O 1
ATOM 732 N N . LEU A 1 91 ? 34.666 -10.403 43.982 1.00 54.44 91 LEU A N 1
ATOM 733 C CA . LEU A 1 91 ? 33.728 -10.309 45.107 1.00 54.44 91 LEU A CA 1
ATOM 734 C C . LEU A 1 91 ? 33.408 -11.677 45.723 1.00 54.44 91 LEU A C 1
ATOM 736 O O . LEU A 1 91 ? 33.219 -11.758 46.938 1.00 54.44 91 LEU A O 1
ATOM 740 N N . PHE A 1 92 ? 33.383 -12.754 44.932 1.00 43.19 92 PHE A N 1
ATOM 741 C CA . PHE A 1 92 ? 33.001 -14.084 45.423 1.00 43.19 92 PHE A CA 1
ATOM 742 C C . PHE A 1 92 ? 34.158 -14.889 46.044 1.00 43.19 92 PHE A C 1
ATOM 744 O O . PHE A 1 92 ? 33.906 -15.848 46.771 1.00 43.19 92 PHE A O 1
ATOM 751 N N . GLU A 1 93 ? 35.420 -14.481 45.855 1.00 46.06 93 GLU A N 1
ATOM 752 C CA . GLU A 1 93 ? 36.570 -15.065 46.575 1.00 46.06 93 GLU A CA 1
ATOM 753 C C . GLU A 1 93 ? 36.663 -14.637 48.048 1.00 46.06 93 GLU A C 1
ATOM 755 O O . GLU A 1 93 ? 37.440 -15.208 48.812 1.00 46.06 93 GLU A O 1
ATOM 760 N N . SER A 1 94 ? 35.842 -13.681 48.491 1.00 49.38 94 SER A N 1
ATOM 761 C CA . SER A 1 94 ? 35.830 -13.262 49.896 1.00 49.38 94 SER A CA 1
ATOM 762 C C . SER A 1 94 ? 35.049 -14.197 50.831 1.00 49.38 94 SER A C 1
ATOM 764 O O . SER A 1 94 ? 35.162 -14.032 52.044 1.00 49.38 94 SER A O 1
ATOM 766 N N . HIS A 1 95 ? 34.285 -15.184 50.324 1.00 52.69 95 HIS A N 1
ATOM 767 C CA . HIS A 1 95 ? 33.344 -15.916 51.188 1.00 52.69 95 HIS A CA 1
ATOM 768 C C . HIS A 1 95 ? 33.186 -17.438 51.025 1.00 52.69 95 HIS A C 1
ATOM 770 O O . HIS A 1 95 ? 32.364 -18.005 51.746 1.00 52.69 95 HIS A O 1
ATOM 776 N N . LEU A 1 96 ? 33.975 -18.144 50.202 1.00 45.66 96 LEU A N 1
ATOM 777 C CA . LEU A 1 96 ? 33.999 -19.617 50.254 1.00 45.66 96 LEU A CA 1
ATOM 778 C C . LEU A 1 96 ? 35.411 -20.229 50.200 1.00 45.66 96 LEU A C 1
ATOM 780 O O . LEU A 1 96 ? 36.221 -19.943 49.328 1.00 45.66 96 LEU A O 1
ATOM 784 N N . ASP A 1 97 ? 35.639 -21.096 51.187 1.00 41.41 97 ASP A N 1
ATOM 785 C CA . ASP A 1 97 ? 36.788 -21.934 51.539 1.00 41.41 97 ASP A CA 1
ATOM 786 C C . ASP A 1 97 ? 37.894 -22.240 50.508 1.00 41.41 97 ASP A C 1
ATOM 788 O O . ASP A 1 97 ? 37.674 -22.707 49.390 1.00 41.41 97 ASP A O 1
ATOM 792 N N . ARG A 1 98 ? 39.133 -22.206 51.029 1.00 50.75 98 ARG A N 1
ATOM 793 C CA . ARG A 1 98 ? 40.422 -22.648 50.445 1.00 50.75 98 ARG A CA 1
ATOM 794 C C . ARG A 1 98 ? 40.512 -24.142 50.051 1.00 50.75 98 ARG A C 1
ATOM 796 O O . ARG A 1 98 ? 41.609 -24.696 50.006 1.00 50.75 98 ARG A O 1
ATOM 803 N N . ARG A 1 99 ? 39.406 -24.843 49.784 1.00 47.75 99 ARG A N 1
ATOM 804 C CA . ARG A 1 99 ? 39.396 -26.308 49.577 1.00 47.75 99 ARG A CA 1
ATOM 805 C C . ARG A 1 99 ? 38.924 -26.809 48.213 1.00 47.75 99 ARG A C 1
ATOM 807 O O . ARG A 1 99 ? 38.985 -28.013 47.990 1.00 47.75 99 ARG A O 1
ATOM 814 N N . ILE A 1 100 ? 38.583 -25.940 47.261 1.00 46.34 100 ILE A N 1
ATOM 815 C CA . ILE A 1 100 ? 38.327 -26.350 45.864 1.00 46.34 100 ILE A CA 1
ATOM 816 C C . ILE A 1 100 ? 39.346 -25.676 44.937 1.00 46.34 100 ILE A C 1
ATOM 818 O O . ILE A 1 100 ? 39.033 -25.000 43.964 1.00 46.34 100 ILE A O 1
ATOM 822 N N . ALA A 1 101 ? 40.626 -25.875 45.251 1.00 49.97 101 ALA A N 1
ATOM 823 C CA . ALA A 1 101 ? 41.686 -25.721 44.271 1.00 49.97 101 ALA A CA 1
ATOM 824 C C . ALA A 1 101 ? 41.681 -26.963 43.368 1.00 49.97 101 ALA A C 1
ATOM 826 O O . ALA A 1 101 ? 41.951 -28.064 43.850 1.00 49.97 101 ALA A O 1
ATOM 827 N N . LYS A 1 102 ? 41.421 -26.739 42.070 1.00 49.88 102 LYS A N 1
ATOM 828 C CA . LYS A 1 102 ? 41.577 -27.627 40.891 1.00 49.88 102 LYS A CA 1
ATOM 829 C C . LYS A 1 102 ? 40.264 -27.911 40.155 1.00 49.88 102 LYS A C 1
ATOM 831 O O . LYS A 1 102 ? 39.807 -29.046 40.081 1.00 49.88 102 LYS A O 1
ATOM 836 N N . ALA A 1 103 ? 39.754 -26.895 39.465 1.00 37.66 103 ALA A N 1
ATOM 837 C CA . ALA A 1 103 ? 39.070 -27.110 38.195 1.00 37.66 103 ALA A CA 1
ATOM 838 C C . ALA A 1 103 ? 39.902 -26.441 37.094 1.00 37.66 103 ALA A C 1
ATOM 840 O O . ALA A 1 103 ? 40.201 -25.251 37.127 1.00 37.66 103 ALA A O 1
ATOM 841 N N . ARG A 1 104 ? 40.372 -27.271 36.169 1.00 40.66 104 ARG A N 1
ATOM 842 C CA . ARG A 1 104 ? 41.311 -26.976 35.088 1.00 40.66 104 ARG A CA 1
ATOM 843 C C . ARG A 1 104 ? 40.714 -25.961 34.106 1.00 40.66 104 ARG A C 1
ATOM 845 O O . ARG A 1 104 ? 40.042 -26.357 33.159 1.00 40.66 104 ARG A O 1
ATOM 852 N N . VAL A 1 105 ? 40.992 -24.671 34.288 1.00 41.09 105 VAL A N 1
ATOM 853 C CA . VAL A 1 105 ? 40.797 -23.678 33.223 1.00 41.09 105 VAL A CA 1
ATOM 854 C C . VAL A 1 105 ? 41.918 -23.885 32.207 1.00 41.09 105 VAL A C 1
ATOM 856 O O . VAL A 1 105 ? 43.095 -23.686 32.507 1.00 41.09 105 VAL A O 1
ATOM 859 N N . LYS A 1 106 ? 41.562 -24.369 31.012 1.00 38.78 106 LYS A N 1
ATOM 860 C CA . LYS A 1 106 ? 42.474 -24.373 29.867 1.00 38.78 106 LYS A CA 1
ATOM 861 C C . LYS A 1 106 ? 42.789 -22.917 29.529 1.00 38.78 106 LYS A C 1
ATOM 863 O O . LYS A 1 106 ? 41.891 -22.124 29.269 1.00 38.78 106 LYS A O 1
ATOM 868 N N . LYS A 1 107 ? 44.077 -22.609 29.586 1.00 36.12 107 LYS A N 1
ATOM 869 C CA . LYS A 1 107 ? 44.712 -21.357 29.194 1.00 36.12 107 LYS A CA 1
ATOM 870 C C . LYS A 1 107 ? 44.258 -20.987 27.773 1.00 36.12 107 LYS A C 1
ATOM 872 O O . LYS A 1 107 ? 44.579 -21.699 26.827 1.00 36.12 107 LYS A O 1
ATOM 877 N N . VAL A 1 108 ? 43.457 -19.931 27.638 1.00 38.12 108 VAL A N 1
ATOM 878 C CA . VAL A 1 108 ? 43.310 -19.221 26.363 1.00 38.12 108 VAL A CA 1
ATOM 879 C C . VAL A 1 108 ? 44.467 -18.236 26.334 1.00 38.12 108 VAL A C 1
ATOM 881 O O . VAL A 1 108 ? 44.423 -17.183 26.967 1.00 38.12 108 VAL A O 1
ATOM 884 N N . ASP A 1 109 ? 45.554 -18.652 25.695 1.00 47.34 109 ASP A N 1
ATOM 885 C CA . ASP A 1 109 ? 46.695 -17.790 25.424 1.00 47.34 109 ASP A CA 1
ATOM 886 C C . ASP A 1 109 ? 46.294 -16.764 24.366 1.00 47.34 109 ASP A C 1
ATOM 888 O O . ASP A 1 109 ? 46.025 -17.122 23.223 1.00 47.34 109 ASP A O 1
ATOM 892 N N . GLY A 1 110 ? 46.215 -15.490 24.754 1.00 45.88 110 GLY A N 1
ATOM 893 C CA . GLY A 1 110 ? 45.983 -14.416 23.785 1.00 45.88 110 GLY A CA 1
ATOM 894 C C . GLY A 1 110 ? 45.675 -13.032 24.352 1.00 45.88 110 GLY A C 1
ATOM 895 O O . GLY A 1 110 ? 45.836 -12.052 23.635 1.00 45.88 110 GLY A O 1
ATOM 896 N N . CYS A 1 111 ? 45.273 -12.909 25.622 1.00 47.69 111 CYS A N 1
ATOM 897 C CA . CYS A 1 111 ? 44.922 -11.605 26.208 1.00 47.69 111 CYS A CA 1
ATOM 898 C C . CYS A 1 111 ? 45.560 -11.345 27.581 1.00 47.69 111 CYS A C 1
ATOM 900 O O . CYS A 1 111 ? 44.920 -10.785 28.458 1.00 47.69 111 CYS A O 1
ATOM 902 N N . ASN A 1 112 ? 46.819 -11.725 27.782 1.00 50.38 112 ASN A N 1
ATOM 903 C CA . ASN A 1 112 ? 47.608 -11.315 28.950 1.00 50.38 112 ASN A CA 1
ATOM 904 C C . ASN A 1 112 ? 48.905 -10.740 28.371 1.00 50.38 112 ASN A C 1
ATOM 906 O O . ASN A 1 112 ? 49.594 -11.435 27.636 1.00 50.38 112 ASN A O 1
ATOM 910 N N . GLU A 1 113 ? 49.211 -9.448 28.447 1.00 43.66 113 GLU A N 1
ATOM 911 C CA . GLU A 1 113 ? 49.580 -8.720 29.672 1.00 43.66 113 GLU A CA 1
ATOM 912 C C . GLU A 1 113 ? 49.224 -7.214 29.598 1.00 43.66 113 GLU A C 1
ATOM 914 O O . GLU A 1 113 ? 49.207 -6.514 30.608 1.00 43.66 113 GLU A O 1
ATOM 919 N N . ALA A 1 114 ? 48.904 -6.687 28.408 1.00 43.31 114 ALA A N 1
ATOM 920 C CA . ALA A 1 114 ? 48.763 -5.241 28.195 1.00 43.31 114 ALA A CA 1
ATOM 921 C C . ALA A 1 114 ? 47.509 -4.633 28.853 1.00 43.31 114 ALA A C 1
ATOM 923 O O . ALA A 1 114 ? 47.503 -3.457 29.215 1.00 43.31 114 ALA A O 1
ATOM 924 N N . PHE A 1 115 ? 46.452 -5.429 29.040 1.00 44.28 115 PHE A N 1
ATOM 925 C CA . PHE A 1 115 ? 45.183 -4.929 29.576 1.00 44.28 115 PHE A CA 1
ATOM 926 C C . PHE A 1 115 ? 45.204 -4.771 31.105 1.00 44.28 1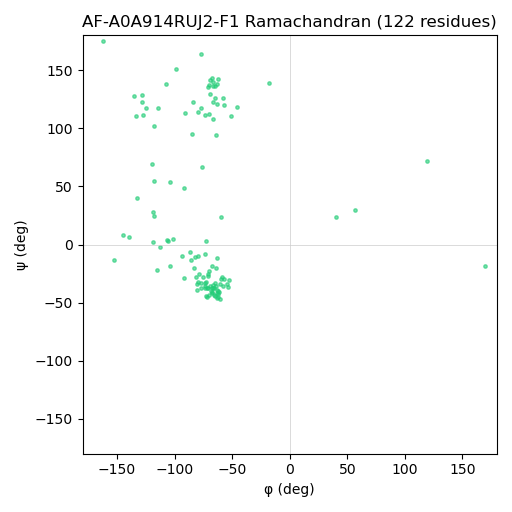15 PHE A C 1
ATOM 928 O O . PHE A 1 115 ? 44.616 -3.833 31.640 1.00 44.28 115 PHE A O 1
ATOM 935 N N . MET A 1 116 ? 45.946 -5.629 31.816 1.00 47.53 116 MET A N 1
ATOM 936 C CA . MET A 1 116 ? 46.083 -5.540 33.277 1.00 47.53 116 MET A CA 1
ATOM 937 C C . MET A 1 116 ? 46.954 -4.357 33.711 1.00 47.53 116 MET A C 1
ATOM 939 O O . MET A 1 116 ? 46.677 -3.731 34.735 1.00 47.53 116 MET A O 1
ATOM 943 N N . SER A 1 117 ? 47.956 -3.985 32.906 1.00 43.12 117 SER A N 1
ATOM 944 C CA 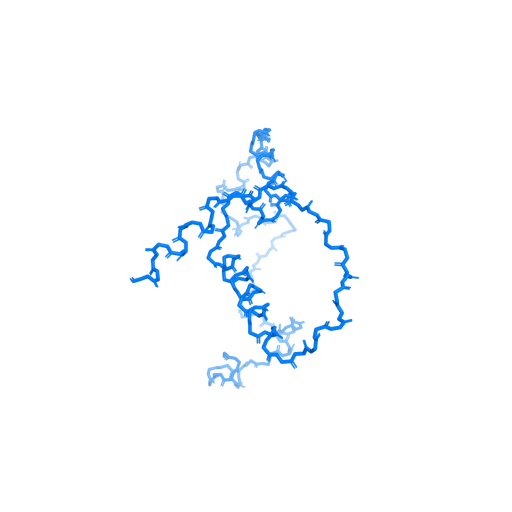. SER A 1 117 ? 48.815 -2.839 33.223 1.00 43.12 117 SER A CA 1
ATOM 945 C C . SER A 1 117 ? 48.095 -1.489 33.098 1.00 43.12 117 SER A C 1
ATOM 947 O O . SER A 1 117 ? 48.512 -0.525 33.735 1.00 43.12 117 SER A O 1
ATOM 949 N N . PHE A 1 118 ? 47.011 -1.399 32.317 1.00 40.78 118 PHE A N 1
ATOM 950 C CA . PHE A 1 118 ? 46.265 -0.147 32.140 1.00 40.78 118 PHE A CA 1
ATOM 951 C C . PHE A 1 118 ? 45.277 0.130 33.284 1.00 40.78 118 PHE A C 1
ATOM 953 O O . PHE A 1 118 ? 44.993 1.286 33.594 1.00 4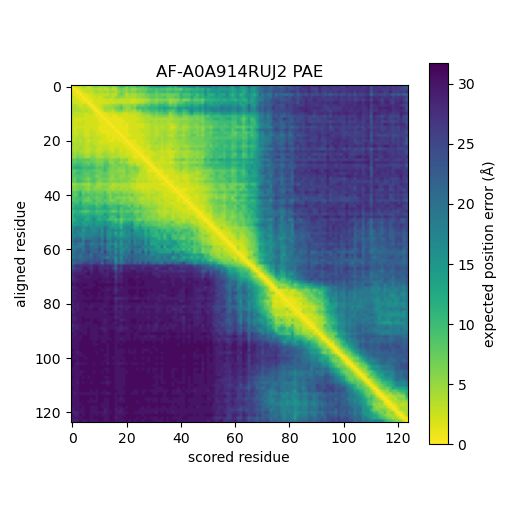0.78 118 PHE A O 1
ATOM 960 N N . ILE A 1 119 ? 44.780 -0.920 33.945 1.00 46.12 119 ILE A N 1
ATOM 961 C CA . ILE A 1 119 ? 43.829 -0.791 35.058 1.00 46.12 119 ILE A CA 1
ATOM 962 C C . ILE A 1 119 ? 44.554 -0.442 36.366 1.00 46.12 119 ILE A C 1
ATOM 964 O O . ILE A 1 119 ? 44.080 0.415 37.110 1.00 46.12 119 ILE A O 1
ATOM 968 N N . LEU A 1 120 ? 45.733 -1.017 36.628 1.00 47.00 120 LEU A N 1
ATOM 969 C CA . LEU A 1 120 ? 46.487 -0.726 37.857 1.00 47.00 120 LEU A CA 1
ATOM 970 C C . LEU A 1 120 ? 47.092 0.690 37.892 1.00 47.00 120 LEU A C 1
ATOM 972 O O . LEU A 1 120 ? 47.261 1.240 38.975 1.00 47.00 120 LEU A O 1
ATOM 976 N N . LEU A 1 121 ? 47.357 1.321 36.739 1.00 46.06 121 LEU A N 1
ATOM 977 C CA . LEU A 1 121 ? 47.931 2.677 36.687 1.00 46.06 121 LEU A CA 1
ATOM 978 C C . LEU A 1 121 ? 46.907 3.814 36.859 1.00 46.06 121 LEU A C 1
ATOM 980 O O . LEU A 1 121 ? 47.300 4.967 37.010 1.00 46.06 121 LEU A O 1
ATOM 984 N N . ARG A 1 122 ? 45.602 3.520 36.812 1.00 47.22 122 ARG A N 1
ATOM 985 C CA . ARG A 1 122 ? 44.523 4.514 36.982 1.00 47.22 122 ARG A CA 1
ATOM 986 C C . ARG A 1 122 ? 43.799 4.424 38.329 1.00 47.22 122 ARG A C 1
ATOM 988 O O . ARG A 1 122 ? 42.848 5.171 38.541 1.00 47.22 122 ARG A O 1
ATOM 995 N N . CYS A 1 123 ? 44.252 3.548 39.224 1.00 42.56 123 CYS A N 1
ATOM 996 C CA . CYS A 1 123 ? 43.713 3.392 40.577 1.00 42.56 123 CYS A CA 1
ATOM 997 C C . CYS A 1 123 ? 44.747 3.668 41.689 1.00 42.56 123 CYS A C 1
ATOM 999 O O . CYS A 1 123 ? 44.606 3.123 42.782 1.00 42.56 123 CYS A O 1
ATOM 1001 N N . SER A 1 124 ? 45.748 4.524 41.435 1.00 41.28 124 SER A N 1
ATOM 1002 C CA . SER A 1 124 ? 46.548 5.158 42.498 1.00 41.28 124 SER A CA 1
ATOM 1003 C C . SER A 1 124 ? 46.222 6.636 42.640 1.00 41.28 124 SER A C 1
ATOM 1005 O O . SER A 1 124 ? 45.798 7.247 41.634 1.00 41.28 124 SER A O 1
#